Protein AF-A0A924R9L8-F1 (afdb_monomer)

Secondary structure (DSSP, 8-state):
---TTT---------TTS-HHHHHHHHHHHHTS-S----GGGT--SS--SHHHHHHT---S------PPEEEEETTEEEEEEEE-

pLDDT: mean 71.88, std 14.06, range [46.44, 90.75]

Structure (mmCIF, N/CA/C/O backbone):
data_AF-A0A924R9L8-F1
#
_entry.id   AF-A0A924R9L8-F1
#
loop_
_atom_site.group_PDB
_atom_site.id
_atom_site.type_symbol
_atom_s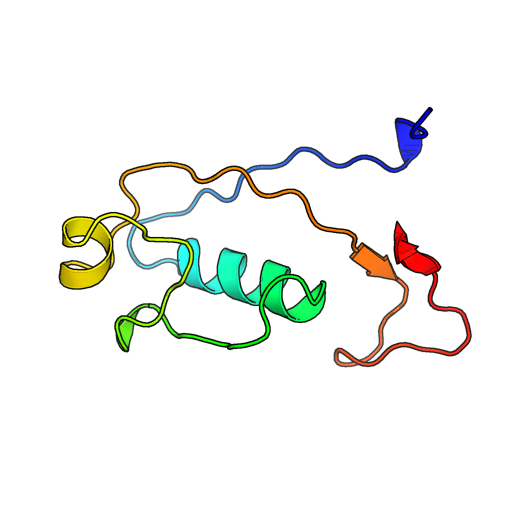ite.label_atom_id
_atom_site.label_alt_id
_atom_site.label_comp_id
_atom_site.label_asym_id
_atom_site.label_entity_id
_atom_site.label_seq_id
_atom_site.pdbx_PDB_ins_code
_atom_site.Cartn_x
_atom_site.Cartn_y
_atom_site.Cartn_z
_atom_site.occupancy
_atom_site.B_iso_or_equiv
_atom_site.auth_seq_id
_atom_site.auth_comp_id
_atom_site.auth_asym_id
_atom_site.auth_atom_id
_atom_site.pdbx_PDB_model_num
ATOM 1 N N . MET A 1 1 ? -23.355 -7.926 3.454 1.00 49.56 1 MET A N 1
ATOM 2 C CA . MET A 1 1 ? -23.068 -6.939 2.389 1.00 49.56 1 MET A CA 1
ATOM 3 C C . MET A 1 1 ? -22.121 -5.906 2.966 1.00 49.56 1 MET A C 1
ATOM 5 O O . MET A 1 1 ? -22.371 -5.471 4.083 1.00 49.56 1 MET A O 1
ATOM 9 N N . ALA A 1 2 ? -21.030 -5.578 2.273 1.00 65.00 2 ALA A N 1
ATOM 10 C CA . ALA A 1 2 ? -20.139 -4.500 2.700 1.00 65.00 2 ALA A CA 1
ATOM 11 C C . ALA A 1 2 ? -20.894 -3.162 2.642 1.00 65.00 2 ALA A C 1
ATOM 13 O O . ALA A 1 2 ? -21.618 -2.904 1.680 1.00 65.00 2 ALA A O 1
ATOM 14 N N . ASP A 1 3 ? -20.775 -2.342 3.684 1.00 80.69 3 ASP A N 1
ATOM 15 C CA . ASP A 1 3 ? -21.399 -1.021 3.716 1.00 80.69 3 ASP A CA 1
ATOM 16 C C . ASP A 1 3 ? -20.600 -0.064 2.825 1.00 80.69 3 ASP A C 1
ATOM 18 O O . ASP A 1 3 ? -19.456 0.289 3.121 1.00 80.69 3 ASP A O 1
ATOM 22 N N . LEU A 1 4 ? -21.227 0.363 1.727 1.00 84.94 4 LEU A N 1
ATOM 23 C CA . LEU A 1 4 ? -20.625 1.232 0.716 1.00 84.94 4 LEU A CA 1
ATOM 24 C C . LEU A 1 4 ? -20.110 2.558 1.295 1.00 84.94 4 LEU A C 1
ATOM 26 O O . LEU A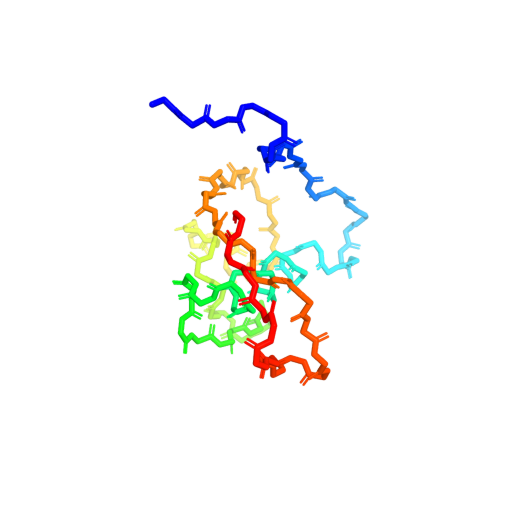 1 4 ? -19.209 3.163 0.718 1.00 84.94 4 LEU A O 1
ATOM 30 N N . ARG A 1 5 ? -20.622 3.007 2.452 1.00 86.56 5 ARG A N 1
ATOM 31 C CA . ARG A 1 5 ? -20.160 4.236 3.119 1.00 86.56 5 ARG A CA 1
ATOM 32 C C . ARG A 1 5 ? -18.703 4.148 3.575 1.00 86.56 5 ARG A C 1
ATOM 34 O O . ARG A 1 5 ? -18.033 5.183 3.665 1.00 86.56 5 ARG A O 1
ATOM 41 N N . TYR A 1 6 ? -18.194 2.943 3.831 1.00 83.75 6 TYR A N 1
ATOM 42 C CA . TYR A 1 6 ? -16.819 2.717 4.290 1.00 83.75 6 TYR A CA 1
ATOM 43 C C . TYR A 1 6 ? -15.862 2.285 3.173 1.00 83.75 6 TYR A C 1
ATOM 45 O O . TYR A 1 6 ? -14.653 2.329 3.366 1.00 83.75 6 TYR A O 1
ATOM 53 N N . GLN A 1 7 ? -16.367 1.973 1.977 1.00 85.00 7 GLN A N 1
ATOM 54 C CA . GLN A 1 7 ? -15.520 1.612 0.843 1.00 85.00 7 GLN A CA 1
ATOM 55 C C . GLN A 1 7 ? -14.837 2.847 0.230 1.00 85.00 7 GLN A C 1
ATOM 57 O O . GLN A 1 7 ? -15.443 3.915 0.090 1.00 85.00 7 GLN A O 1
ATOM 62 N N . ARG A 1 8 ? -13.559 2.717 -0.146 1.00 86.62 8 ARG A N 1
ATOM 63 C CA . ARG A 1 8 ? -12.780 3.758 -0.834 1.00 86.62 8 ARG A CA 1
ATOM 64 C C . ARG A 1 8 ? -12.112 3.163 -2.066 1.00 86.62 8 ARG A C 1
ATOM 66 O O . ARG A 1 8 ? -11.213 2.342 -1.943 1.00 86.62 8 ARG A O 1
ATOM 73 N N . ASN A 1 9 ? -12.542 3.609 -3.241 1.00 86.00 9 ASN A N 1
ATOM 74 C CA . ASN A 1 9 ? -11.910 3.266 -4.511 1.00 86.00 9 ASN A CA 1
ATOM 75 C C . ASN A 1 9 ? -11.078 4.474 -4.956 1.00 86.00 9 ASN A C 1
ATOM 77 O O . ASN A 1 9 ? -11.635 5.554 -5.154 1.00 86.00 9 ASN A O 1
ATOM 81 N N . PHE A 1 10 ? -9.761 4.316 -5.067 1.00 86.81 10 PHE A N 1
ATOM 82 C CA . PHE A 1 10 ? -8.846 5.389 -5.457 1.00 86.81 10 PHE A CA 1
ATOM 83 C C . PHE A 1 10 ? -7.669 4.836 -6.268 1.00 86.81 10 PHE A C 1
ATOM 85 O O . PHE A 1 10 ? -7.382 3.643 -6.219 1.00 86.81 10 PHE A O 1
ATOM 92 N N . GLY A 1 11 ? -6.997 5.716 -7.010 1.00 85.50 11 GLY A N 1
ATOM 93 C CA . GLY A 1 11 ? -5.764 5.416 -7.735 1.00 85.50 11 GLY A CA 1
ATOM 94 C C . GLY A 1 11 ? -4.662 6.402 -7.357 1.00 85.50 11 GLY A C 1
ATOM 95 O O . GLY A 1 11 ? -4.944 7.558 -7.042 1.00 85.50 11 GLY A O 1
ATOM 96 N N . ILE A 1 12 ? -3.410 5.945 -7.380 1.00 83.38 12 ILE A N 1
ATOM 97 C CA . ILE A 1 12 ? -2.231 6.770 -7.095 1.00 83.38 12 ILE A CA 1
ATOM 98 C C . ILE A 1 12 ? -1.553 7.102 -8.424 1.00 83.38 12 ILE A C 1
ATOM 100 O O . ILE A 1 12 ? -0.966 6.236 -9.067 1.00 83.38 12 ILE A O 1
ATOM 104 N N . ALA A 1 13 ? -1.630 8.368 -8.830 1.00 85.56 13 ALA A N 1
ATOM 105 C CA . ALA A 1 13 ? -0.986 8.884 -10.031 1.00 85.56 13 ALA A CA 1
ATOM 106 C C . ALA A 1 13 ? -0.072 10.057 -9.663 1.00 85.56 13 ALA A C 1
ATOM 108 O O . ALA A 1 13 ? -0.438 10.924 -8.876 1.00 85.56 13 ALA A O 1
ATOM 109 N N . ALA A 1 14 ? 1.128 10.080 -10.232 1.00 83.50 14 ALA A N 1
ATOM 110 C CA . ALA A 1 14 ? 2.121 11.126 -10.030 1.00 83.50 14 ALA A CA 1
ATOM 111 C C . ALA A 1 14 ? 3.139 11.122 -11.18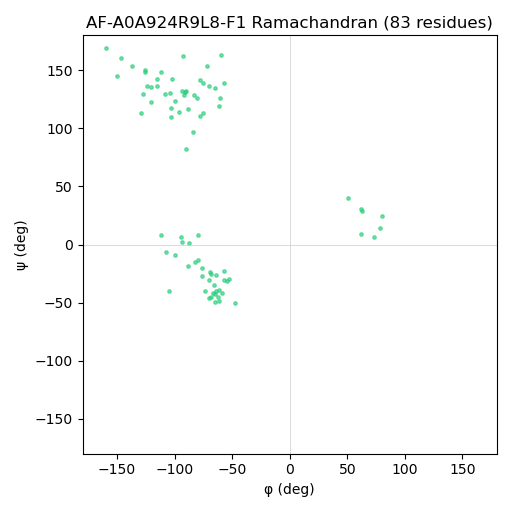0 1.00 83.50 14 ALA A C 1
ATOM 113 O O . ALA A 1 14 ? 3.196 10.181 -11.981 1.00 83.50 14 ALA A O 1
ATOM 114 N N . HIS A 1 15 ? 3.969 12.162 -11.236 1.00 87.12 15 HIS A N 1
ATOM 115 C CA . HIS A 1 15 ? 5.052 12.281 -12.212 1.00 87.12 15 HIS A CA 1
ATOM 116 C C . HIS A 1 15 ? 6.072 11.126 -12.108 1.00 87.12 15 HIS A C 1
ATOM 118 O O . HIS A 1 15 ? 6.075 10.375 -11.123 1.00 87.12 15 HIS A O 1
ATOM 124 N N . ILE A 1 16 ? 6.891 10.926 -13.148 1.00 76.56 16 ILE A N 1
ATOM 125 C CA . ILE A 1 16 ? 7.982 9.934 -13.131 1.00 76.56 16 ILE A CA 1
ATOM 126 C C . ILE A 1 16 ? 8.904 10.265 -11.946 1.00 76.56 16 ILE A C 1
ATOM 128 O O . ILE A 1 16 ? 9.079 11.434 -11.614 1.00 76.56 16 ILE A O 1
ATOM 132 N N . ASP A 1 17 ? 9.356 9.232 -11.233 1.00 75.31 17 ASP A N 1
ATOM 133 C CA . ASP A 1 17 ? 10.194 9.323 -10.024 1.00 75.31 17 ASP A CA 1
ATOM 134 C C . ASP A 1 17 ? 9.590 10.054 -8.808 1.00 75.31 17 ASP A C 1
ATOM 136 O O . ASP A 1 17 ? 10.246 10.220 -7.786 1.00 75.31 17 ASP A O 1
ATOM 140 N N . ALA A 1 18 ? 8.298 10.403 -8.832 1.00 81.50 18 ALA A N 1
ATOM 141 C CA . ALA A 1 18 ? 7.610 11.008 -7.683 1.00 81.50 18 ALA A CA 1
ATOM 142 C C . ALA A 1 18 ? 7.184 9.996 -6.592 1.00 81.50 18 ALA A C 1
ATOM 144 O O . ALA A 1 18 ? 6.441 10.345 -5.677 1.00 81.50 18 ALA A O 1
ATOM 145 N N . GLY A 1 19 ? 7.605 8.731 -6.696 1.00 78.38 19 GLY A N 1
ATOM 146 C CA . GLY A 1 19 ? 7.371 7.719 -5.659 1.00 78.38 19 GLY A CA 1
ATOM 147 C C . GLY A 1 19 ? 5.981 7.067 -5.642 1.00 78.38 19 GLY A C 1
ATOM 148 O O . GLY A 1 19 ? 5.587 6.555 -4.599 1.00 78.38 19 GLY A O 1
ATOM 149 N N . LYS A 1 20 ? 5.242 7.028 -6.766 1.00 84.50 20 LYS A N 1
ATOM 150 C CA . LYS A 1 20 ? 3.923 6.348 -6.873 1.00 84.50 20 LYS A CA 1
ATOM 151 C C . LYS A 1 20 ? 3.937 4.930 -6.291 1.00 84.50 20 LYS A C 1
ATOM 153 O O . LYS A 1 20 ? 3.094 4.577 -5.465 1.00 84.50 20 LYS A O 1
ATOM 158 N N . THR A 1 21 ? 4.913 4.132 -6.715 1.00 77.12 21 THR A N 1
ATOM 159 C CA . THR A 1 21 ? 5.069 2.743 -6.284 1.00 77.12 21 THR A CA 1
ATOM 160 C C . THR A 1 21 ? 5.462 2.676 -4.813 1.00 77.12 21 THR A C 1
ATOM 162 O O . THR A 1 21 ? 4.823 1.968 -4.043 1.00 77.12 21 THR A O 1
ATOM 165 N N . THR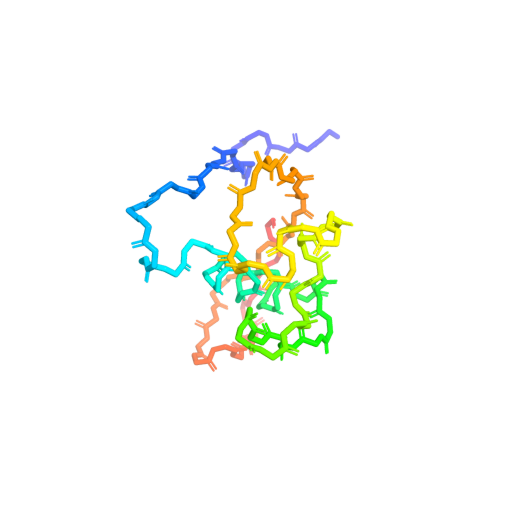 A 1 22 ? 6.413 3.508 -4.375 1.00 79.94 22 THR A N 1
ATOM 166 C CA . THR A 1 22 ? 6.836 3.592 -2.967 1.00 79.94 22 THR A CA 1
ATOM 167 C C . THR A 1 22 ? 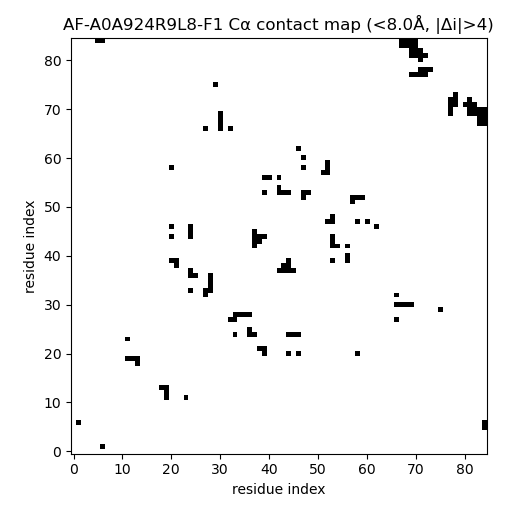5.678 3.953 -2.035 1.00 79.94 22 THR A C 1
ATOM 169 O O . THR A 1 22 ? 5.542 3.382 -0.953 1.00 79.94 22 THR A O 1
ATOM 172 N N . THR A 1 23 ? 4.810 4.887 -2.434 1.00 83.62 23 THR A N 1
ATOM 173 C CA . THR A 1 23 ? 3.602 5.231 -1.673 1.00 83.62 23 THR A CA 1
ATOM 174 C C . THR A 1 23 ? 2.624 4.059 -1.621 1.00 83.62 23 THR A C 1
ATOM 176 O O . THR A 1 23 ? 2.081 3.776 -0.554 1.00 83.62 23 THR A O 1
ATOM 179 N N . THR A 1 24 ? 2.433 3.356 -2.739 1.00 82.12 24 THR A N 1
ATOM 180 C CA . THR A 1 24 ? 1.554 2.179 -2.815 1.00 82.12 24 THR A CA 1
ATOM 181 C C . THR A 1 24 ? 2.031 1.070 -1.875 1.00 82.12 24 THR A C 1
ATOM 183 O O . THR A 1 24 ? 1.256 0.594 -1.047 1.00 82.12 24 THR A O 1
ATOM 186 N N . GLU A 1 25 ? 3.319 0.728 -1.911 1.00 79.31 25 GLU A N 1
ATOM 187 C CA . GLU A 1 25 ? 3.916 -0.290 -1.036 1.00 79.31 25 GLU A CA 1
ATOM 188 C C . GLU A 1 25 ? 3.807 0.087 0.449 1.00 79.31 25 GLU A C 1
ATOM 190 O O . GLU A 1 25 ? 3.473 -0.749 1.289 1.00 79.31 25 GLU A O 1
ATOM 195 N N . ARG A 1 26 ? 3.986 1.371 0.794 1.00 82.50 26 ARG A N 1
ATOM 196 C CA . ARG A 1 26 ? 3.788 1.845 2.175 1.00 82.50 26 ARG A CA 1
ATOM 197 C C . ARG A 1 26 ? 2.340 1.704 2.642 1.00 82.50 26 ARG A C 1
ATOM 199 O O . ARG A 1 26 ? 2.117 1.321 3.789 1.00 82.50 26 ARG A O 1
ATOM 206 N N . ILE A 1 27 ? 1.356 1.986 1.787 1.00 83.31 27 ILE A N 1
ATOM 207 C CA . ILE A 1 27 ? -0.065 1.790 2.117 1.00 83.31 27 ILE A CA 1
ATOM 208 C C . ILE A 1 27 ? -0.349 0.305 2.384 1.00 83.31 27 ILE A C 1
ATOM 210 O O . ILE A 1 27 ? -0.982 -0.033 3.388 1.00 83.31 27 ILE A O 1
ATOM 214 N N . LEU A 1 28 ? 0.161 -0.595 1.541 1.00 81.81 28 LEU A N 1
ATOM 215 C CA . LEU A 1 28 ? -0.003 -2.041 1.725 1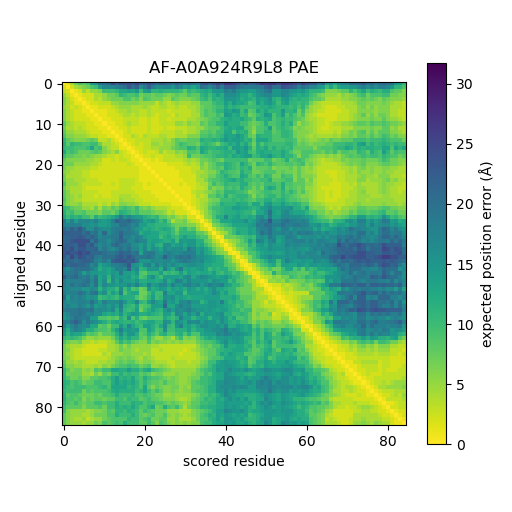.00 81.81 28 LEU A CA 1
ATOM 216 C C . LEU A 1 28 ? 0.709 -2.561 2.980 1.00 81.81 28 LEU A C 1
ATOM 218 O O . LEU A 1 28 ? 0.182 -3.431 3.675 1.00 81.81 28 LEU A O 1
ATOM 222 N N . TYR A 1 29 ? 1.862 -1.988 3.322 1.00 80.12 29 TYR A N 1
ATOM 223 C CA . TYR A 1 29 ? 2.563 -2.296 4.563 1.00 80.12 29 TYR A CA 1
ATOM 224 C C . TYR A 1 29 ? 1.765 -1.867 5.804 1.00 80.12 29 TYR A C 1
ATOM 226 O O . TYR A 1 29 ? 1.546 -2.669 6.710 1.00 80.12 29 TYR A O 1
ATOM 234 N N . TYR A 1 30 ? 1.269 -0.624 5.849 1.00 79.94 30 TYR A N 1
ATOM 235 C CA . TYR A 1 30 ? 0.520 -0.127 7.014 1.00 79.94 30 TYR A CA 1
ATOM 236 C C . TYR A 1 30 ? -0.845 -0.798 7.200 1.00 79.94 30 TYR A C 1
ATOM 238 O O . TYR A 1 30 ? -1.352 -0.876 8.322 1.00 79.94 30 TYR A O 1
ATOM 246 N N . THR A 1 31 ? -1.438 -1.314 6.126 1.00 79.88 31 THR A N 1
ATOM 247 C CA . THR A 1 31 ? -2.664 -2.125 6.200 1.00 79.88 31 THR A CA 1
ATOM 248 C C . THR A 1 31 ? -2.395 -3.571 6.618 1.00 79.88 31 THR A C 1
ATOM 250 O O . THR A 1 31 ? -3.323 -4.269 7.026 1.00 79.88 31 THR A O 1
ATOM 253 N N . GLY A 1 32 ? -1.132 -4.008 6.597 1.00 72.44 32 GLY A N 1
ATOM 254 C CA . GLY A 1 32 ? -0.725 -5.373 6.919 1.00 72.44 32 GLY A CA 1
ATOM 255 C C . GLY A 1 32 ? -0.963 -6.372 5.786 1.00 72.44 32 GLY A C 1
ATOM 256 O O . GLY A 1 32 ? -0.918 -7.570 6.040 1.00 72.44 32 GLY A O 1
ATOM 257 N N . VAL A 1 33 ? -1.225 -5.901 4.561 1.00 70.19 33 VAL A N 1
ATOM 258 C CA . VAL A 1 33 ? -1.349 -6.759 3.369 1.00 70.19 33 VAL A CA 1
ATOM 259 C C . VAL A 1 33 ? 0.029 -7.257 2.922 1.00 70.19 33 VAL A C 1
ATOM 261 O O . VAL A 1 33 ? 0.174 -8.433 2.601 1.00 70.19 33 VAL A O 1
ATOM 264 N N . ASN A 1 34 ? 1.051 -6.394 2.975 1.00 62.09 34 ASN A N 1
ATOM 265 C CA . ASN A 1 34 ? 2.441 -6.762 2.695 1.00 62.09 34 ASN A CA 1
ATOM 266 C C . ASN A 1 34 ? 3.276 -6.774 3.986 1.00 62.09 34 ASN A C 1
ATOM 268 O O . ASN A 1 34 ? 3.294 -5.809 4.745 1.00 62.09 34 ASN A O 1
ATOM 272 N N . HIS A 1 35 ? 4.014 -7.864 4.216 1.00 56.59 35 HIS A N 1
ATOM 273 C CA . HIS A 1 35 ? 4.878 -8.057 5.393 1.00 56.59 35 HIS A CA 1
ATOM 274 C C . HIS A 1 35 ? 6.346 -7.644 5.168 1.00 56.59 35 HIS A C 1
ATOM 276 O O . HIS A 1 35 ? 7.174 -7.797 6.067 1.00 56.59 35 HIS A O 1
ATOM 282 N N . LYS A 1 36 ? 6.685 -7.124 3.982 1.00 53.34 36 LYS A N 1
ATOM 283 C CA . LYS A 1 36 ? 8.016 -6.607 3.639 1.00 53.34 36 LYS A CA 1
ATOM 284 C C . LYS A 1 36 ? 7.890 -5.193 3.079 1.00 53.34 36 LYS A C 1
ATOM 286 O O . LYS A 1 36 ? 7.109 -4.970 2.163 1.00 53.34 36 LYS A O 1
ATOM 291 N N . ILE A 1 37 ? 8.672 -4.259 3.618 1.00 54.22 37 ILE A N 1
ATOM 292 C CA . ILE A 1 37 ? 8.903 -2.951 2.995 1.00 54.22 37 ILE A CA 1
ATOM 293 C C . ILE A 1 37 ? 10.033 -3.162 1.988 1.00 54.22 37 ILE A C 1
ATOM 295 O O . ILE A 1 37 ? 11.195 -3.209 2.381 1.00 54.22 37 ILE A O 1
ATOM 299 N N . GLY A 1 38 ? 9.696 -3.371 0.719 1.00 50.12 38 GLY A N 1
ATOM 300 C CA . GLY A 1 38 ? 10.666 -3.299 -0.370 1.00 50.12 38 GLY A CA 1
ATOM 301 C C . GLY A 1 38 ? 10.689 -1.879 -0.925 1.00 50.12 38 GLY A C 1
ATOM 302 O O . GLY A 1 38 ? 9.631 -1.333 -1.237 1.00 50.12 38 GLY A O 1
ATOM 303 N N . GLU A 1 39 ? 11.862 -1.259 -1.041 1.00 51.84 39 GLU A N 1
ATOM 304 C CA . GLU A 1 39 ? 12.000 -0.085 -1.902 1.00 51.84 39 GLU A CA 1
ATOM 305 C C . GLU A 1 39 ? 12.097 -0.545 -3.361 1.00 51.84 39 GLU A C 1
ATOM 307 O O . GLU A 1 39 ? 12.733 -1.555 -3.668 1.00 51.84 39 GLU A O 1
ATOM 312 N N . VAL A 1 40 ? 11.472 0.207 -4.275 1.00 49.41 40 VAL A N 1
ATOM 313 C CA . VAL A 1 40 ? 11.583 -0.029 -5.728 1.00 49.41 40 VAL A CA 1
ATOM 314 C C . VAL A 1 40 ? 13.035 -0.046 -6.202 1.00 49.41 40 VAL A C 1
ATOM 316 O O . VAL A 1 40 ? 13.369 -0.783 -7.122 1.00 49.41 40 VAL A O 1
ATOM 319 N N . HIS A 1 41 ? 13.904 0.720 -5.541 1.00 47.41 41 HIS A N 1
ATOM 320 C CA . HIS A 1 41 ? 15.319 0.829 -5.886 1.00 47.41 41 HIS A CA 1
ATOM 321 C C . HIS A 1 41 ? 16.118 -0.450 -5.601 1.00 47.41 41 HIS A C 1
ATOM 323 O O . HIS A 1 41 ? 17.116 -0.687 -6.273 1.00 47.41 41 HIS A O 1
ATOM 329 N N . ASP A 1 42 ? 15.643 -1.303 -4.690 1.00 48.88 42 ASP A N 1
ATOM 330 C CA . ASP A 1 42 ? 16.278 -2.584 -4.355 1.00 48.88 42 ASP A CA 1
ATOM 331 C C . ASP A 1 42 ? 15.678 -3.762 -5.142 1.00 48.88 42 ASP A C 1
ATOM 333 O O . ASP A 1 42 ? 15.986 -4.924 -4.868 1.00 48.88 42 ASP A O 1
ATOM 337 N N . GLY A 1 43 ? 14.781 -3.490 -6.100 1.00 46.84 43 GLY A N 1
ATOM 338 C CA . GLY A 1 43 ? 14.119 -4.527 -6.886 1.00 46.84 43 GLY A CA 1
ATOM 339 C C . GLY A 1 43 ? 13.250 -5.456 -6.034 1.00 46.84 43 GLY A C 1
ATOM 340 O O . GLY A 1 43 ? 13.094 -6.619 -6.376 1.00 46.84 43 GLY A O 1
ATOM 341 N N . ALA A 1 44 ? 12.698 -4.993 -4.910 1.00 46.44 44 ALA A N 1
ATOM 342 C CA . ALA A 1 44 ? 11.863 -5.810 -4.018 1.00 46.44 44 ALA A CA 1
ATOM 343 C C . ALA A 1 44 ? 10.385 -5.377 -3.991 1.00 46.44 44 ALA A C 1
ATOM 345 O O . ALA A 1 44 ? 9.617 -5.869 -3.159 1.00 46.44 44 ALA A O 1
ATOM 346 N N . ALA A 1 45 ? 9.983 -4.453 -4.873 1.00 50.12 45 ALA A N 1
ATOM 347 C CA . ALA A 1 45 ? 8.590 -4.046 -5.014 1.00 50.12 45 ALA A CA 1
ATOM 348 C C . ALA A 1 45 ? 7.747 -5.257 -5.427 1.00 50.12 45 ALA A C 1
ATOM 350 O O . ALA A 1 45 ? 7.996 -5.899 -6.443 1.00 50.12 45 ALA A O 1
ATOM 351 N N . THR A 1 46 ? 6.778 -5.608 -4.588 1.00 51.72 46 THR A N 1
ATOM 352 C CA . THR A 1 46 ? 5.956 -6.814 -4.766 1.00 51.72 46 THR A CA 1
ATOM 353 C C . THR A 1 46 ? 4.822 -6.553 -5.765 1.00 51.72 46 THR A C 1
ATOM 355 O O . THR A 1 46 ? 4.210 -7.489 -6.274 1.00 51.72 46 THR A O 1
ATOM 358 N N . MET A 1 47 ? 4.557 -5.275 -6.054 1.00 54.84 47 MET A N 1
ATOM 359 C CA . MET A 1 47 ? 3.507 -4.815 -6.962 1.00 54.84 47 MET A CA 1
ATOM 360 C C . MET A 1 47 ? 3.942 -4.701 -8.433 1.00 54.84 47 MET A C 1
ATOM 362 O O . MET A 1 47 ? 3.075 -4.704 -9.305 1.00 54.84 47 MET A O 1
ATOM 366 N N . ASP A 1 48 ? 5.246 -4.652 -8.715 1.00 56.28 48 ASP A N 1
ATOM 367 C CA . ASP A 1 48 ? 5.809 -4.628 -10.072 1.00 56.28 48 ASP A CA 1
ATOM 368 C C . ASP A 1 48 ? 6.053 -6.078 -10.538 1.00 56.28 48 ASP A C 1
ATOM 370 O O . ASP A 1 48 ? 7.141 -6.633 -10.388 1.00 56.28 48 ASP A O 1
ATOM 374 N N . TRP A 1 49 ? 5.003 -6.748 -11.028 1.00 57.62 49 TRP A N 1
ATOM 375 C CA . TRP A 1 49 ? 5.066 -8.181 -11.371 1.00 57.62 49 TRP A CA 1
ATOM 376 C C . TRP A 1 49 ? 5.805 -8.453 -12.689 1.00 57.62 49 TRP A C 1
ATOM 378 O O . TRP A 1 49 ? 6.254 -9.576 -12.933 1.00 57.62 49 TRP A O 1
ATOM 388 N N . MET A 1 50 ? 5.940 -7.447 -13.561 1.00 56.50 50 MET A N 1
ATOM 389 C CA . MET A 1 50 ? 6.740 -7.592 -14.772 1.00 56.50 50 MET A CA 1
ATOM 390 C C . MET A 1 50 ? 8.217 -7.347 -14.467 1.00 56.50 50 MET A C 1
ATOM 392 O O . MET A 1 50 ? 8.599 -6.289 -13.977 1.00 56.50 50 MET A O 1
ATOM 396 N N . ALA A 1 51 ? 9.077 -8.281 -14.882 1.00 55.91 51 ALA A N 1
ATOM 397 C CA . ALA A 1 51 ? 10.532 -8.151 -14.745 1.00 55.91 51 ALA A CA 1
ATOM 398 C C . ALA A 1 51 ? 11.074 -6.826 -15.323 1.00 55.91 51 ALA A C 1
ATOM 400 O O . ALA A 1 51 ? 12.050 -6.283 -14.825 1.00 55.91 51 ALA A O 1
ATOM 401 N N . GLN A 1 52 ? 10.404 -6.274 -16.339 1.00 51.28 52 GLN A N 1
ATOM 402 C CA . GLN A 1 52 ? 10.760 -5.009 -16.982 1.00 51.28 52 GLN A CA 1
ATOM 403 C C . GLN A 1 52 ? 10.372 -3.765 -16.160 1.00 51.28 52 GLN A C 1
ATOM 405 O O . GLN A 1 52 ? 11.019 -2.728 -16.293 1.00 51.28 52 GLN A O 1
ATOM 410 N N . GLU A 1 53 ? 9.335 -3.862 -15.320 1.00 60.88 53 GLU A N 1
ATOM 411 C CA . GLU A 1 53 ? 8.976 -2.834 -14.329 1.00 60.88 53 GLU A CA 1
ATOM 412 C C . GLU A 1 53 ? 10.026 -2.804 -13.217 1.00 60.88 53 GLU A C 1
ATOM 414 O O . GLU A 1 53 ? 10.565 -1.745 -12.900 1.00 60.88 53 GLU A O 1
ATOM 419 N N . GLN A 1 54 ? 10.400 -3.987 -12.726 1.00 57.88 54 GLN A N 1
ATOM 420 C CA . GLN A 1 54 ? 11.395 -4.186 -11.674 1.00 57.88 54 GLN A CA 1
ATOM 421 C C . GLN A 1 54 ? 12.819 -3.793 -12.116 1.00 57.88 54 GLN A C 1
ATOM 423 O O . GLN A 1 54 ? 13.539 -3.144 -11.365 1.00 57.88 54 GLN A O 1
ATOM 428 N N . GLU A 1 55 ? 13.223 -4.130 -13.346 1.00 53.75 55 GLU A N 1
ATOM 429 C CA . GLU A 1 55 ? 14.549 -3.813 -13.904 1.00 53.75 55 GLU A CA 1
ATOM 430 C C . GLU A 1 55 ? 14.732 -2.313 -14.186 1.00 53.75 55 GLU A C 1
ATOM 432 O O . GLU A 1 55 ? 15.844 -1.790 -14.114 1.00 53.75 55 GLU A O 1
ATOM 437 N N . ARG A 1 56 ? 13.646 -1.605 -14.519 1.00 52.03 56 ARG A N 1
ATOM 438 C CA . ARG A 1 56 ? 13.690 -0.189 -14.919 1.00 52.03 56 ARG A CA 1
ATOM 439 C C . ARG A 1 56 ? 13.137 0.773 -13.870 1.00 52.03 56 ARG A C 1
ATOM 441 O O . ARG A 1 56 ? 13.221 1.979 -14.083 1.00 52.03 56 ARG A O 1
ATOM 448 N N . GLY A 1 57 ? 12.562 0.270 -12.777 1.00 57.50 57 GLY A N 1
ATOM 449 C CA . GLY A 1 57 ? 11.909 1.085 -11.750 1.00 57.50 57 GLY A CA 1
ATOM 450 C C . GLY A 1 57 ? 10.702 1.873 -12.273 1.00 57.50 57 GLY A C 1
ATOM 451 O O . GLY A 1 57 ? 10.440 2.978 -11.800 1.00 57.50 57 GLY A O 1
ATOM 452 N N . ILE A 1 58 ? 9.987 1.348 -13.276 1.00 59.47 58 ILE A N 1
ATOM 453 C CA . ILE A 1 58 ? 8.834 2.015 -13.905 1.00 59.47 58 ILE A CA 1
ATOM 454 C C . ILE A 1 58 ? 7.550 1.228 -13.666 1.00 59.47 58 ILE A C 1
ATOM 456 O O . ILE A 1 58 ? 7.546 0.010 -13.755 1.00 59.47 58 ILE A O 1
ATOM 460 N N . THR A 1 59 ? 6.437 1.929 -13.452 1.00 58.94 59 THR A N 1
ATOM 461 C CA . THR A 1 59 ? 5.099 1.318 -13.418 1.00 58.94 59 THR A CA 1
ATOM 462 C C . THR A 1 59 ? 4.517 1.294 -14.831 1.00 58.94 59 THR A C 1
ATOM 464 O O . THR A 1 59 ? 4.292 2.357 -15.414 1.00 58.94 59 THR A O 1
ATOM 467 N N . ILE A 1 60 ? 4.262 0.109 -15.384 1.00 56.91 60 ILE A N 1
ATOM 468 C CA . ILE A 1 60 ? 3.667 -0.095 -16.716 1.00 56.91 60 ILE A CA 1
ATOM 469 C C . ILE A 1 60 ? 2.199 -0.530 -16.577 1.00 56.91 60 ILE A C 1
ATOM 471 O O . ILE A 1 60 ? 1.346 -0.038 -17.316 1.00 56.91 60 ILE A O 1
ATOM 475 N N . THR A 1 61 ? 1.877 -1.397 -15.611 1.00 56.97 61 THR A N 1
ATOM 476 C CA . THR A 1 61 ? 0.523 -1.917 -15.366 1.00 56.97 61 THR A CA 1
ATOM 477 C C . THR A 1 61 ? -0.004 -1.466 -14.010 1.00 56.97 61 THR A C 1
ATOM 479 O O . THR A 1 61 ? 0.685 -1.498 -12.997 1.00 56.97 61 THR A O 1
ATOM 482 N N . SER A 1 62 ? -1.271 -1.049 -13.972 1.00 59.50 62 SER A N 1
ATOM 483 C CA . SER A 1 62 ? -1.950 -0.742 -12.711 1.00 59.50 62 SER A CA 1
ATOM 484 C C . SER A 1 62 ? -2.387 -2.037 -12.025 1.00 59.50 62 SER A C 1
ATOM 486 O O . SER A 1 62 ? -3.304 -2.706 -12.498 1.00 59.50 62 SER A O 1
ATOM 488 N N . ALA A 1 63 ? -1.758 -2.386 -10.904 1.00 66.06 63 ALA A N 1
ATOM 489 C CA . ALA A 1 63 ? -2.220 -3.464 -10.037 1.00 66.06 63 ALA A CA 1
ATOM 490 C C . ALA A 1 63 ? -3.361 -2.963 -9.132 1.00 66.06 63 ALA A C 1
ATOM 492 O O . ALA A 1 63 ? -3.224 -1.955 -8.437 1.00 66.06 63 ALA A O 1
ATOM 493 N N . ALA A 1 64 ? -4.502 -3.656 -9.145 1.00 69.44 64 ALA A N 1
ATOM 494 C CA . ALA A 1 64 ? -5.631 -3.357 -8.268 1.00 69.44 64 ALA A CA 1
ATOM 495 C C . ALA A 1 64 ? -5.580 -4.257 -7.026 1.00 69.44 64 ALA A C 1
ATOM 497 O O . ALA A 1 64 ? -5.779 -5.467 -7.127 1.00 69.44 64 ALA A O 1
ATOM 498 N N . THR A 1 65 ? -5.363 -3.658 -5.853 1.00 71.56 65 THR A N 1
ATOM 499 C CA . THR A 1 65 ? -5.298 -4.380 -4.574 1.00 71.56 65 THR A CA 1
ATOM 500 C C . THR A 1 65 ? -6.357 -3.859 -3.615 1.00 71.56 65 THR A C 1
ATOM 502 O O . THR A 1 65 ? -6.546 -2.653 -3.468 1.00 71.56 65 THR A O 1
ATOM 505 N N . THR A 1 66 ? -7.048 -4.777 -2.941 1.00 81.00 66 THR A N 1
ATOM 506 C CA . THR A 1 66 ? -7.971 -4.443 -1.850 1.00 81.00 66 THR A CA 1
ATOM 507 C C . THR A 1 66 ? -7.231 -4.543 -0.522 1.00 81.00 66 THR A C 1
ATOM 509 O O . THR A 1 66 ? -6.551 -5.534 -0.266 1.00 81.00 66 THR A O 1
ATOM 512 N N . CYS A 1 67 ? -7.363 -3.527 0.327 1.00 81.50 67 CYS A N 1
ATOM 513 C CA . CYS A 1 67 ? -6.779 -3.505 1.664 1.00 81.50 67 CYS A CA 1
ATOM 514 C C . CYS A 1 67 ? -7.785 -2.944 2.675 1.00 81.50 67 CYS A C 1
ATOM 516 O O . CYS A 1 67 ? -8.674 -2.178 2.307 1.00 81.50 67 CYS A O 1
ATOM 518 N N . PHE A 1 68 ? -7.635 -3.339 3.939 1.00 85.44 68 PHE A N 1
ATOM 519 C CA . PHE A 1 68 ? -8.443 -2.827 5.044 1.00 85.44 68 PHE A CA 1
ATOM 520 C C . PHE A 1 68 ? -7.622 -1.829 5.852 1.00 85.44 68 PHE A C 1
ATOM 522 O O . PHE A 1 68 ? -6.489 -2.118 6.250 1.00 85.44 68 PHE A O 1
ATOM 529 N N . TRP A 1 69 ? -8.186 -0.656 6.109 1.00 86.56 69 TRP A N 1
ATOM 530 C CA . TRP A 1 69 ? -7.483 0.431 6.775 1.00 86.56 69 TRP A CA 1
ATOM 531 C C . TRP A 1 69 ? -7.854 0.471 8.253 1.00 86.56 69 TRP A C 1
ATOM 533 O O . TRP A 1 69 ? -9.026 0.604 8.596 1.00 86.56 69 TRP A O 1
ATOM 543 N N . ASN A 1 70 ? -6.868 0.389 9.155 1.00 85.62 70 ASN A N 1
ATOM 544 C CA . ASN A 1 70 ? -7.163 0.572 10.576 1.00 85.62 70 ASN A CA 1
ATOM 545 C C . ASN A 1 70 ? -7.031 2.050 10.972 1.00 85.62 70 ASN A C 1
ATOM 547 O O . ASN A 1 70 ? -6.033 2.695 10.661 1.00 85.62 70 ASN A O 1
ATOM 551 N N . PHE A 1 71 ? -8.025 2.587 11.677 1.00 85.69 71 PHE A N 1
ATOM 552 C CA . PHE A 1 71 ? -8.060 3.983 12.113 1.00 85.69 71 PHE A CA 1
ATOM 553 C C . PHE A 1 71 ? -8.834 4.149 13.440 1.00 85.69 71 PHE A C 1
ATOM 555 O O . PHE A 1 71 ? -9.834 3.456 13.638 1.00 85.69 71 PHE A O 1
ATOM 562 N N . PRO A 1 72 ? -8.442 5.072 14.341 1.00 87.81 72 PRO A N 1
ATOM 563 C CA . PRO A 1 72 ? -7.241 5.909 14.285 1.00 87.81 72 PRO A CA 1
ATOM 564 C C . PRO A 1 72 ? -5.968 5.101 14.546 1.00 87.81 72 PRO A C 1
ATOM 566 O O . PRO A 1 72 ? -6.006 4.072 15.209 1.00 87.81 72 PRO A O 1
ATOM 569 N N . MET A 1 73 ? -4.839 5.563 14.016 1.00 83.06 73 MET A N 1
ATOM 570 C CA . MET A 1 73 ? -3.503 5.071 14.360 1.00 83.06 73 MET A CA 1
ATOM 571 C C . MET A 1 73 ? -2.635 6.256 14.782 1.00 83.06 73 MET A C 1
ATOM 573 O O . MET A 1 73 ? -2.802 7.356 14.256 1.00 83.06 73 MET A O 1
ATOM 577 N N . GLN A 1 74 ? -1.669 6.025 15.672 1.00 84.06 74 GLN A N 1
ATOM 578 C CA . GLN A 1 74 ? -0.667 7.020 16.058 1.00 84.06 74 GLN A CA 1
ATOM 579 C C . GLN A 1 74 ? 0.729 6.486 15.746 1.00 84.06 74 GLN A C 1
ATOM 581 O O . GLN A 1 74 ? 1.111 5.420 16.225 1.00 84.06 74 GLN A O 1
ATOM 586 N N . ASN A 1 75 ? 1.497 7.211 14.926 1.00 82.06 75 ASN A N 1
ATOM 587 C CA . ASN A 1 75 ? 2.852 6.825 14.503 1.00 82.06 75 ASN A CA 1
ATOM 588 C C . ASN A 1 75 ? 2.941 5.378 13.964 1.00 82.06 75 ASN A C 1
ATOM 590 O O . ASN A 1 75 ? 3.872 4.642 14.286 1.00 82.06 75 ASN A O 1
ATOM 594 N N . GLY A 1 76 ? 1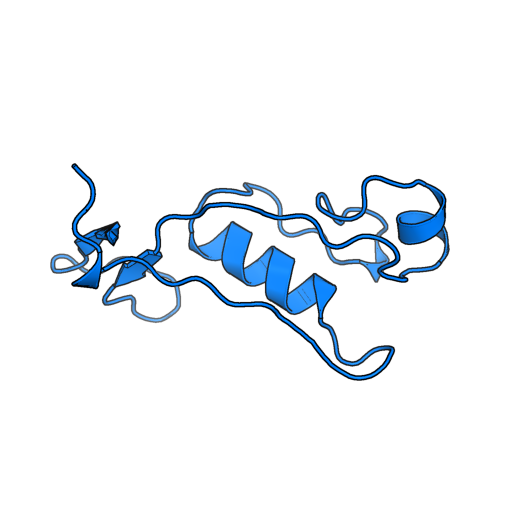.937 4.947 13.188 1.00 73.44 76 GLY A N 1
ATOM 595 C CA . GLY A 1 76 ? 1.861 3.589 12.629 1.00 73.44 76 GLY A CA 1
ATOM 596 C C . GLY A 1 76 ? 1.506 2.491 13.640 1.00 73.44 76 GLY A C 1
ATOM 597 O O . GLY A 1 76 ? 1.524 1.314 13.288 1.00 73.44 76 GLY A O 1
ATOM 598 N N . LYS A 1 77 ? 1.177 2.846 14.888 1.00 79.50 77 LYS A N 1
ATOM 599 C CA . LYS A 1 77 ? 0.715 1.911 15.921 1.00 79.50 77 LYS A CA 1
ATOM 600 C C . LYS A 1 77 ? -0.797 2.009 16.096 1.00 79.50 77 LYS A C 1
ATOM 602 O O . LYS A 1 77 ? -1.376 3.097 16.042 1.00 79.50 77 LYS A O 1
ATOM 607 N N . LYS A 1 78 ? -1.425 0.854 16.327 1.00 83.31 78 LYS A N 1
ATOM 608 C CA . LYS A 1 78 ? -2.843 0.761 16.686 1.00 83.31 78 LYS A CA 1
ATOM 609 C C . LYS A 1 78 ? -3.041 1.295 18.107 1.00 83.31 78 LYS A C 1
ATOM 611 O O . LYS A 1 78 ? -2.254 0.989 19.001 1.00 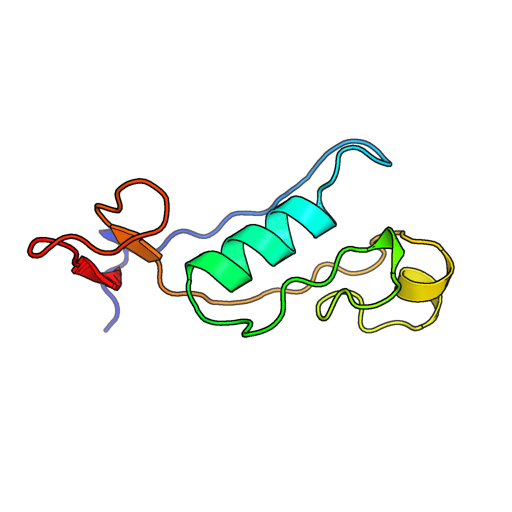83.31 78 LYS A O 1
ATOM 616 N N . LEU A 1 79 ? -4.081 2.090 18.281 1.00 88.38 79 LEU A N 1
ATOM 617 C CA . LEU A 1 79 ? -4.603 2.568 19.552 1.00 88.38 79 LEU A CA 1
ATOM 618 C C . LEU A 1 79 ? -5.714 1.616 20.046 1.00 88.38 79 LEU A C 1
ATOM 620 O O . LEU A 1 79 ? -6.251 0.838 19.252 1.00 88.38 79 LEU A O 1
ATOM 624 N N . PRO A 1 80 ? -6.086 1.645 21.336 1.00 87.06 80 PRO A N 1
ATOM 625 C CA . PRO A 1 80 ? -7.172 0.812 21.864 1.00 87.06 80 PRO A CA 1
ATOM 626 C C . PRO A 1 80 ? -8.518 1.018 21.150 1.00 87.06 80 PRO A C 1
ATOM 628 O O . PRO A 1 80 ? -9.308 0.087 21.025 1.00 87.06 80 PRO A O 1
ATOM 631 N N . GLU A 1 81 ? -8.772 2.225 20.652 1.00 90.75 81 GLU A N 1
ATOM 632 C CA . GLU A 1 81 ? -9.974 2.602 19.910 1.00 90.75 81 GLU A CA 1
ATOM 633 C C . GLU A 1 81 ? -9.884 2.348 18.395 1.00 90.75 81 GLU A C 1
ATOM 635 O O . GLU A 1 81 ? -10.822 2.674 17.661 1.00 90.75 81 GLU A O 1
ATOM 640 N N . THR A 1 82 ? -8.768 1.793 17.905 1.00 86.81 82 THR A N 1
ATOM 641 C CA . THR A 1 82 ? -8.578 1.507 16.481 1.00 86.81 82 THR A CA 1
ATOM 642 C C . THR A 1 82 ? -9.638 0.534 15.972 1.00 86.81 82 THR A C 1
ATOM 644 O O . THR A 1 82 ? -9.775 -0.584 16.466 1.00 86.81 82 THR A O 1
ATOM 647 N N . LYS A 1 83 ? -10.332 0.933 14.905 1.00 84.88 83 LYS A N 1
ATOM 648 C CA . LYS A 1 83 ? -11.265 0.090 14.155 1.00 84.88 83 LYS A CA 1
ATOM 649 C C . LYS A 1 83 ? -10.708 -0.208 12.773 1.00 84.88 83 LYS A C 1
ATOM 651 O O . LYS A 1 83 ? -9.992 0.612 12.204 1.00 84.88 83 LYS A O 1
ATOM 656 N N . GLN A 1 84 ? -11.041 -1.380 12.252 1.00 82.50 84 GLN A N 1
AT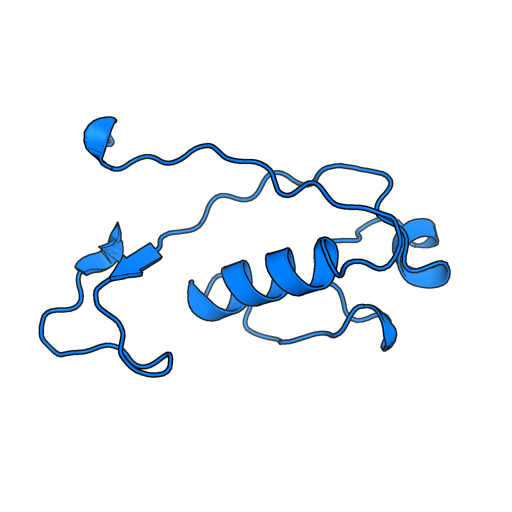OM 657 C CA . GLN A 1 84 ? -10.730 -1.769 10.883 1.00 82.50 84 GLN A CA 1
ATOM 658 C C . GLN A 1 84 ? -11.894 -1.364 9.972 1.00 82.50 84 GLN A C 1
ATOM 660 O O . GLN A 1 84 ? -13.048 -1.639 10.306 1.00 82.50 84 GLN A O 1
ATOM 665 N N . TYR A 1 85 ? -11.573 -0.697 8.865 1.00 79.25 85 TYR A N 1
ATOM 666 C CA . TYR A 1 85 ? -12.501 -0.260 7.823 1.00 79.25 85 TYR A CA 1
ATOM 667 C C . TYR A 1 85 ? -12.172 -0.939 6.498 1.00 79.25 85 TYR A C 1
ATOM 669 O O . TYR A 1 85 ? -10.962 -1.129 6.222 1.00 79.25 85 TYR A O 1
#

Mean predicted aligned error: 9.78 Å

Solvent-accessible surface area (backbone atoms only — not comparable to full-atom values): 5673 Å² total; per-residue (Å²): 132,85,63,69,90,67,63,82,90,83,82,85,83,67,61,89,92,65,44,50,64,56,52,49,50,49,53,35,36,76,44,62,78,36,96,65,92,40,52,50,90,74,59,46,41,84,76,48,81,48,70,68,24,40,74,67,66,45,87,86,71,89,76,89,79,91,81,48,48,65,43,61,58,58,97,91,37,80,47,97,79,40,39,81,76

Radius of gyration: 14.52 Å; Cα contacts (8 Å, |Δi|>4): 82; chains: 1; bounding box: 39×20×39 Å

Nearest PDB structures (foldseek):
  7pjw-assembly1_x  TM=8.421E-01  e=1.608E-05  Escherichia coli
  7nsh-assembly1_BC  TM=6.336E-01  e=2.470E-03  Homo sapiens

Sequence (85 aa):
MADLRYQRNFGIAAHIDAGKTTTTERILYYTGVNHKIGEVHDGAATMDWMAQEQERGITITSAATTCFWNFPMQNGKKLPETKQY

Foldseek 3Di:
DDDPVPDDDDAQDDDPPPCSLLVVLVVCVLLVVDPDNDDLVNLPRPQQPDPVCSVPVHDDDDDDDDGWHWPDADPSHDDPPIDID